Protein AF-I3IL17-F1 (afdb_monomer)

InterPro domains:
  IPR004291 Transposase IS66, central domain [PF03050] (4-67)

Organism: NCBI:txid247490

Structure (mmCIF, N/CA/C/O backbone):
data_AF-I3IL17-F1
#
_entry.id   AF-I3IL17-F1
#
loop_
_atom_site.group_PDB
_atom_site.id
_atom_site.type_symbol
_atom_site.label_atom_id
_atom_site.label_alt_id
_atom_site.label_comp_id
_atom_site.label_asym_id
_atom_site.label_entity_id
_atom_site.label_seq_id
_atom_site.pdbx_PDB_ins_code
_atom_site.Cartn_x
_atom_site.Cartn_y
_atom_site.Cartn_z
_atom_site.occupancy
_atom_site.B_iso_or_equiv
_atom_site.auth_seq_id
_atom_site.auth_comp_id
_atom_site.auth_asym_id
_atom_site.auth_atom_id
_atom_site.pdbx_PDB_model_num
ATOM 1 N N . MET A 1 1 ? -13.114 7.796 -4.367 1.00 62.25 1 MET A N 1
ATOM 2 C CA . MET A 1 1 ? -13.555 6.388 -4.527 1.00 62.25 1 MET A CA 1
ATOM 3 C C . MET A 1 1 ? -13.867 5.823 -3.153 1.00 62.25 1 MET A C 1
ATOM 5 O O . MET A 1 1 ? -13.007 5.915 -2.287 1.00 62.25 1 MET A O 1
ATOM 9 N N . LYS A 1 2 ? -15.074 5.283 -2.946 1.00 80.38 2 LYS A N 1
ATOM 10 C CA . LYS A 1 2 ? -15.553 4.800 -1.637 1.00 80.38 2 LYS A CA 1
ATOM 11 C C . LYS A 1 2 ? -14.676 3.677 -1.062 1.00 80.38 2 LYS A C 1
ATOM 13 O O . LYS A 1 2 ? -14.337 3.724 0.109 1.00 80.38 2 LYS A O 1
ATOM 18 N N . SER A 1 3 ? -14.220 2.751 -1.907 1.00 82.88 3 SER A N 1
ATOM 19 C CA . SER A 1 3 ? -13.376 1.611 -1.518 1.00 82.88 3 SER A CA 1
ATOM 20 C C . SER A 1 3 ? -12.096 2.003 -0.773 1.00 82.88 3 SER A C 1
ATOM 22 O O . SER A 1 3 ? -11.806 1.421 0.261 1.00 82.88 3 SER A O 1
ATOM 24 N N . LYS A 1 4 ? -11.355 3.019 -1.237 1.00 84.19 4 LYS A N 1
ATOM 25 C CA . LYS A 1 4 ? -10.104 3.455 -0.584 1.00 84.19 4 LYS A CA 1
ATOM 26 C C . LYS A 1 4 ? -10.331 3.963 0.840 1.00 84.19 4 LYS A C 1
ATOM 28 O O . LYS A 1 4 ? -9.571 3.633 1.739 1.00 84.19 4 LYS A O 1
ATOM 33 N N . ALA A 1 5 ? -11.389 4.753 1.030 1.00 84.81 5 ALA A N 1
ATOM 34 C CA . ALA A 1 5 ? -11.735 5.315 2.331 1.00 84.81 5 ALA A CA 1
ATOM 35 C C . ALA A 1 5 ? -12.195 4.228 3.314 1.00 84.81 5 ALA A C 1
ATOM 37 O O . ALA A 1 5 ? -11.885 4.306 4.496 1.00 84.81 5 ALA A O 1
ATOM 38 N N . GLU A 1 6 ? -12.903 3.205 2.831 1.00 88.44 6 GLU A N 1
ATOM 39 C CA . GLU A 1 6 ? -13.312 2.064 3.659 1.00 88.44 6 GLU A CA 1
ATOM 40 C C . GLU A 1 6 ? -12.134 1.136 3.991 1.00 88.44 6 GLU A C 1
ATOM 42 O O . GLU A 1 6 ? -12.073 0.598 5.091 1.00 88.44 6 GLU A O 1
ATOM 47 N N . LEU A 1 7 ? -11.171 0.983 3.075 1.00 87.38 7 LEU A N 1
ATOM 48 C CA . LEU A 1 7 ? -9.932 0.240 3.327 1.00 87.38 7 LEU A CA 1
ATOM 49 C C . LEU A 1 7 ? -9.044 0.948 4.359 1.00 87.38 7 LEU A C 1
ATOM 51 O O . LEU A 1 7 ? -8.530 0.293 5.258 1.00 87.38 7 LEU A O 1
ATOM 55 N N . ALA A 1 8 ? -8.916 2.277 4.283 1.00 86.00 8 ALA A N 1
ATOM 56 C CA . ALA A 1 8 ? -8.137 3.066 5.243 1.00 86.00 8 ALA A CA 1
ATOM 57 C C . ALA A 1 8 ? -8.720 3.040 6.670 1.00 86.00 8 ALA A C 1
ATOM 59 O O . ALA A 1 8 ? -7.979 3.168 7.638 1.00 86.00 8 ALA A O 1
ATOM 60 N N . LYS A 1 9 ? -10.039 2.846 6.805 1.00 86.69 9 LYS A N 1
ATOM 61 C CA . LYS A 1 9 ? -10.743 2.715 8.095 1.00 86.69 9 LYS A CA 1
ATOM 62 C C . LYS A 1 9 ? -10.786 1.285 8.639 1.00 86.69 9 LYS A C 1
ATOM 64 O O . LYS A 1 9 ? -11.400 1.058 9.675 1.00 86.69 9 LYS A O 1
ATOM 69 N N . SER A 1 10 ? -10.236 0.321 7.909 1.00 87.12 10 SER A N 1
ATOM 70 C CA . SER A 1 10 ? -10.248 -1.080 8.318 1.00 87.12 10 SER A CA 1
ATOM 71 C C . SER A 1 10 ? -9.324 -1.291 9.519 1.00 87.12 10 SER A C 1
ATOM 73 O O . SER A 1 10 ? -8.296 -0.631 9.627 1.00 87.12 10 SER A O 1
ATOM 75 N N . ASP A 1 11 ? -9.641 -2.249 10.386 1.00 87.25 11 ASP A N 1
ATOM 76 C CA . ASP A 1 11 ? -8.729 -2.635 11.473 1.00 87.25 11 ASP A CA 1
ATOM 77 C C . ASP A 1 11 ? -7.570 -3.492 10.958 1.00 87.25 11 ASP A C 1
ATOM 79 O O . ASP A 1 11 ? -6.461 -3.446 11.484 1.00 87.25 11 ASP A O 1
ATOM 83 N N . VAL A 1 12 ? -7.828 -4.274 9.907 1.00 87.94 12 VAL A N 1
ATOM 84 C CA . VAL 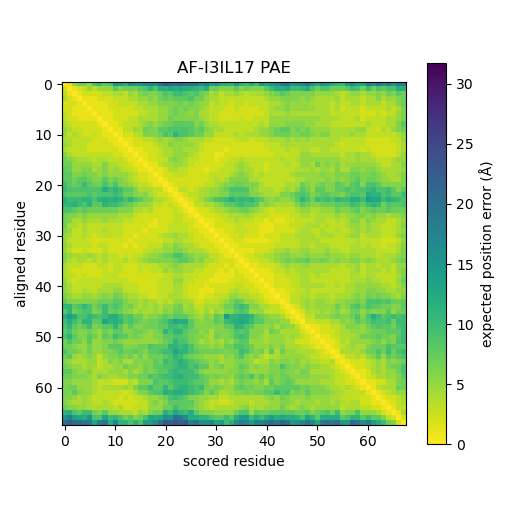A 1 12 ? -6.844 -5.121 9.231 1.00 87.94 12 VAL A CA 1
ATOM 85 C C . VAL A 1 12 ? -6.885 -4.823 7.741 1.00 87.94 12 VAL A C 1
ATOM 87 O O . VAL A 1 12 ? -7.966 -4.769 7.141 1.00 87.94 12 VAL A O 1
ATOM 90 N N . LEU A 1 13 ? -5.711 -4.627 7.151 1.00 89.75 13 LEU A N 1
ATOM 91 C CA . LEU A 1 13 ? -5.536 -4.438 5.719 1.00 89.75 13 LEU A CA 1
ATOM 92 C C . LEU A 1 13 ? -4.530 -5.458 5.205 1.00 89.75 13 LEU A C 1
ATOM 94 O O . LEU A 1 13 ? -3.387 -5.493 5.656 1.00 89.75 13 LEU A O 1
ATOM 98 N N . HIS A 1 14 ? -4.971 -6.267 4.250 1.00 89.56 14 HIS A N 1
ATOM 99 C CA . HIS A 1 14 ? -4.129 -7.218 3.542 1.00 89.56 14 HIS A CA 1
ATOM 100 C C . HIS A 1 14 ? -3.589 -6.550 2.290 1.00 89.56 14 HIS A C 1
ATOM 102 O O . HIS A 1 14 ? -4.370 -6.072 1.458 1.00 89.56 14 HIS A O 1
ATOM 108 N N . VAL A 1 15 ? -2.269 -6.513 2.166 1.00 88.69 15 VAL A N 1
ATOM 109 C CA . VAL A 1 15 ? -1.584 -5.961 1.003 1.00 88.69 15 VAL A CA 1
ATOM 110 C C . VAL A 1 15 ? -0.735 -7.029 0.329 1.00 88.69 15 VAL A C 1
ATOM 112 O O . VAL A 1 15 ? -0.073 -7.822 0.994 1.00 88.69 15 VAL A O 1
ATOM 115 N N . ASP A 1 16 ? -0.785 -7.040 -0.999 1.00 87.69 16 ASP A N 1
ATOM 116 C CA . ASP A 1 16 ? -0.040 -7.973 -1.844 1.00 87.69 16 ASP A CA 1
ATOM 117 C C . ASP A 1 16 ? 0.486 -7.248 -3.092 1.00 87.69 16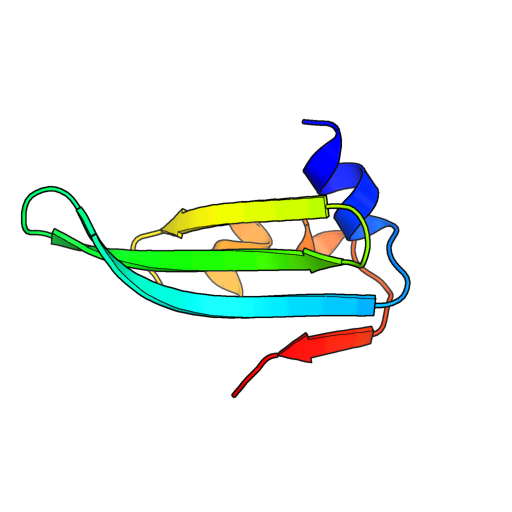 ASP A C 1
ATOM 119 O O . ASP A 1 16 ? -0.081 -6.243 -3.541 1.00 87.69 16 ASP A O 1
ATOM 123 N N . GLU A 1 17 ? 1.578 -7.760 -3.650 1.00 88.19 17 GLU A N 1
ATOM 124 C CA . GLU A 1 17 ? 2.273 -7.201 -4.801 1.00 88.19 17 GLU A CA 1
ATOM 125 C C . GLU A 1 17 ? 2.632 -8.307 -5.796 1.00 88.19 17 GLU A C 1
ATOM 127 O O . GLU A 1 17 ? 3.503 -9.139 -5.544 1.00 88.19 17 GLU A O 1
ATOM 132 N N . THR A 1 18 ? 2.043 -8.266 -6.992 1.00 88.31 18 THR A N 1
ATOM 133 C CA . THR A 1 18 ? 2.365 -9.231 -8.053 1.00 88.31 18 THR A CA 1
ATOM 134 C C . THR A 1 18 ? 2.801 -8.546 -9.339 1.00 88.31 18 THR A C 1
ATOM 136 O O . THR A 1 18 ? 2.277 -7.500 -9.719 1.00 88.31 18 THR A O 1
ATOM 139 N N . SER A 1 19 ? 3.779 -9.112 -10.046 1.00 88.75 19 SER A N 1
ATOM 140 C CA . SER A 1 19 ? 4.214 -8.553 -11.326 1.00 88.75 19 SER A CA 1
ATOM 141 C C . SER A 1 19 ? 3.202 -8.868 -12.426 1.00 88.75 19 SER A C 1
ATOM 143 O O . SER A 1 19 ? 2.892 -10.033 -12.669 1.00 88.75 19 SER A O 1
ATOM 145 N N . ILE A 1 20 ? 2.754 -7.846 -13.150 1.00 90.25 20 ILE A N 1
ATOM 146 C CA . ILE A 1 20 ? 1.875 -7.974 -14.313 1.00 90.25 20 ILE A CA 1
ATOM 147 C C . ILE A 1 20 ? 2.561 -7.448 -15.574 1.00 90.25 20 ILE A C 1
ATOM 149 O O . ILE A 1 20 ? 3.410 -6.556 -15.523 1.00 90.25 20 ILE A O 1
ATOM 153 N N . ASN A 1 21 ? 2.170 -7.987 -16.726 1.00 89.94 21 ASN A N 1
ATOM 154 C CA . ASN A 1 21 ? 2.545 -7.420 -18.014 1.00 89.94 21 ASN A CA 1
ATOM 155 C C . ASN A 1 21 ? 1.440 -6.466 -18.477 1.00 89.94 21 ASN A C 1
ATOM 157 O O . ASN A 1 21 ? 0.277 -6.860 -18.572 1.00 89.94 21 ASN A O 1
ATOM 161 N N . LYS A 1 22 ? 1.802 -5.217 -18.764 1.00 83.75 22 LYS A N 1
ATOM 162 C CA . LYS A 1 22 ? 0.903 -4.229 -19.354 1.00 83.75 22 LYS A CA 1
ATOM 163 C C . LYS A 1 22 ? 1.514 -3.755 -20.667 1.00 83.75 22 LYS A C 1
ATOM 165 O O . LYS A 1 22 ? 2.469 -2.991 -20.657 1.00 83.75 22 LYS A O 1
ATOM 170 N N . ASN A 1 23 ? 0.943 -4.196 -21.789 1.00 85.44 23 ASN A N 1
ATOM 171 C CA . ASN A 1 23 ? 1.372 -3.825 -23.145 1.00 85.44 23 ASN A CA 1
ATOM 172 C C . ASN A 1 23 ? 2.866 -4.075 -23.441 1.00 85.44 23 ASN A C 1
ATOM 174 O O . ASN A 1 23 ? 3.480 -3.317 -24.182 1.00 85.44 23 ASN A O 1
ATOM 178 N N . GLY A 1 24 ? 3.453 -5.133 -22.879 1.00 87.38 24 GLY A N 1
ATOM 179 C CA . GLY A 1 24 ? 4.871 -5.461 -23.047 1.00 87.38 24 GLY A CA 1
ATOM 180 C C . GLY A 1 24 ? 5.762 -4.963 -21.909 1.00 87.38 24 GLY A C 1
ATOM 181 O O . GLY A 1 24 ? 6.829 -5.537 -21.698 1.00 87.38 24 GLY A O 1
ATOM 182 N N . ASP A 1 25 ? 5.297 -3.999 -21.113 1.00 86.25 25 ASP A N 1
ATOM 183 C CA . ASP A 1 25 ? 6.042 -3.461 -19.978 1.00 86.25 25 ASP A CA 1
ATOM 184 C C . ASP A 1 25 ? 5.736 -4.219 -18.682 1.00 86.25 25 ASP A C 1
ATOM 186 O O . ASP A 1 25 ? 4.599 -4.628 -18.412 1.00 86.25 25 ASP A O 1
ATOM 190 N N . ARG A 1 26 ? 6.759 -4.382 -17.834 1.00 87.50 26 ARG A N 1
ATOM 191 C CA . ARG A 1 26 ? 6.608 -4.976 -16.501 1.00 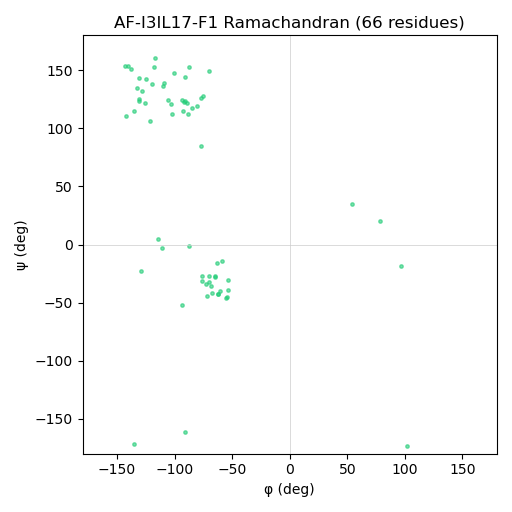87.50 26 ARG A CA 1
ATOM 192 C C . ARG A 1 26 ? 6.086 -3.925 -15.522 1.00 87.50 26 ARG A C 1
ATOM 194 O O . ARG A 1 26 ? 6.754 -2.932 -15.253 1.00 87.50 26 ARG A O 1
ATOM 201 N N . TYR A 1 27 ? 4.916 -4.191 -14.959 1.00 90.94 27 TYR A N 1
ATOM 202 C CA . TYR A 1 27 ? 4.292 -3.408 -13.899 1.00 90.94 27 TYR A CA 1
ATOM 203 C C . TYR A 1 27 ? 4.146 -4.262 -12.639 1.00 90.94 27 TYR A C 1
ATOM 205 O O . TYR A 1 27 ? 4.164 -5.489 -12.691 1.00 90.94 27 TYR A O 1
ATOM 213 N N . TRP A 1 28 ? 3.970 -3.602 -11.506 1.00 89.25 28 TRP A N 1
ATOM 214 C CA . TRP A 1 28 ? 3.581 -4.195 -10.236 1.00 89.25 28 TRP A CA 1
ATOM 215 C C . TRP A 1 28 ? 2.107 -3.899 -10.000 1.00 89.25 28 TRP A C 1
ATOM 217 O O . TRP A 1 28 ? 1.683 -2.744 -10.004 1.00 89.25 28 TRP A O 1
ATOM 227 N N . LEU A 1 29 ? 1.307 -4.945 -9.859 1.00 88.94 29 LEU A N 1
ATOM 228 C CA . LEU A 1 29 ? -0.071 -4.850 -9.430 1.00 88.94 29 LEU A CA 1
ATOM 229 C C . LEU A 1 29 ? -0.105 -4.913 -7.913 1.00 88.94 29 LEU A C 1
ATOM 231 O O . LEU A 1 29 ? 0.183 -5.940 -7.306 1.00 88.94 29 LEU A O 1
ATO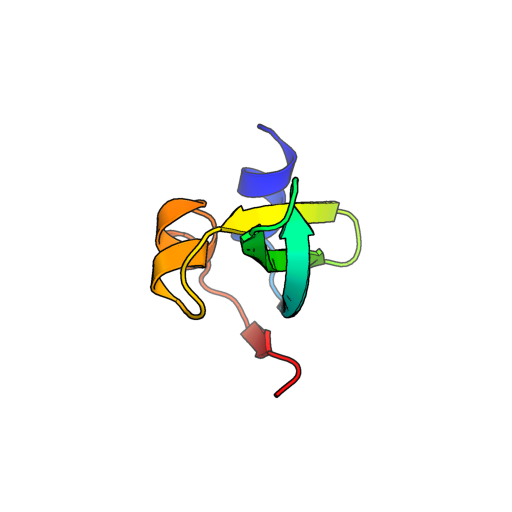M 235 N N . HIS A 1 30 ? -0.486 -3.788 -7.343 1.00 89.19 30 HIS A N 1
ATOM 236 C CA . HIS A 1 30 ? -0.652 -3.581 -5.922 1.00 89.19 30 HIS A CA 1
ATOM 237 C C . HIS A 1 30 ? -2.088 -3.893 -5.534 1.00 89.19 30 HIS A C 1
ATOM 239 O O . HIS A 1 30 ? -3.015 -3.308 -6.099 1.00 89.19 30 HIS A O 1
ATOM 245 N N . SER A 1 31 ? -2.282 -4.807 -4.593 1.00 88.75 31 SER A N 1
ATOM 246 C CA . SER A 1 31 ? -3.590 -5.157 -4.047 1.00 88.75 31 SER A CA 1
ATOM 247 C C . SER A 1 31 ? -3.695 -4.671 -2.609 1.00 88.75 31 SER A C 1
ATOM 249 O O . SER A 1 31 ? -2.762 -4.824 -1.827 1.00 88.75 31 SER A O 1
ATOM 251 N N . ALA A 1 32 ? -4.836 -4.086 -2.260 1.00 89.19 32 ALA A N 1
ATOM 252 C CA . ALA A 1 32 ? -5.205 -3.755 -0.892 1.00 89.19 32 ALA A CA 1
ATOM 253 C C . ALA A 1 32 ? -6.622 -4.264 -0.635 1.00 89.19 32 ALA A C 1
ATOM 255 O O . ALA A 1 32 ? -7.555 -3.915 -1.367 1.00 89.19 32 ALA A O 1
ATOM 256 N N . SER A 1 33 ? -6.798 -5.095 0.388 1.00 90.31 33 SER A N 1
ATOM 257 C CA . SER A 1 33 ? -8.084 -5.725 0.665 1.00 90.31 33 SER A CA 1
ATOM 258 C C . SER A 1 33 ? -8.400 -5.865 2.148 1.00 90.31 33 SER A C 1
ATOM 260 O O . SER A 1 33 ? -7.521 -5.928 3.004 1.00 90.31 33 SER A O 1
ATOM 262 N N . ASN A 1 34 ? -9.695 -5.902 2.438 1.00 89.81 34 ASN A N 1
ATOM 263 C CA . ASN A 1 34 ? -10.251 -6.299 3.721 1.00 89.81 34 ASN A CA 1
ATOM 264 C C . ASN A 1 34 ? -11.435 -7.247 3.483 1.00 89.81 34 ASN A C 1
ATOM 266 O O . ASN A 1 34 ? -11.709 -7.650 2.355 1.00 89.81 34 ASN A O 1
ATOM 270 N N . SER A 1 35 ? -12.180 -7.576 4.537 1.00 88.38 35 SER A N 1
ATOM 271 C CA . SER A 1 35 ? -13.313 -8.509 4.466 1.00 88.38 35 SER A CA 1
ATOM 272 C C . SER A 1 35 ? -14.443 -8.106 3.504 1.00 88.38 35 SER A C 1
ATOM 274 O O . SER A 1 35 ? -15.309 -8.930 3.216 1.00 88.38 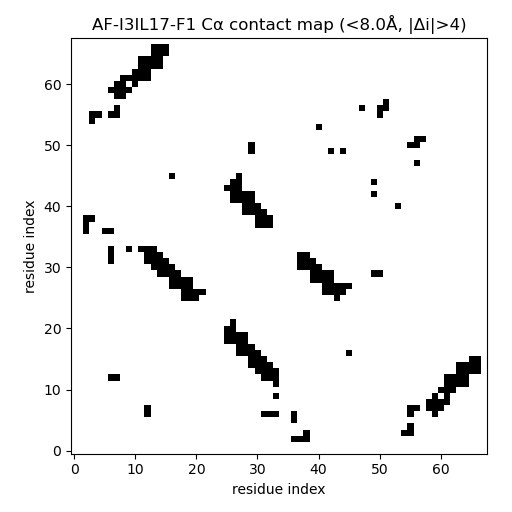35 SER A O 1
ATOM 276 N N . ARG A 1 36 ? -14.483 -6.854 3.021 1.00 88.12 36 ARG A N 1
ATOM 277 C CA . ARG A 1 36 ? -15.574 -6.324 2.180 1.00 88.12 36 ARG A CA 1
ATOM 278 C C . ARG A 1 36 ? -15.120 -5.648 0.892 1.00 88.12 36 ARG A C 1
ATOM 280 O 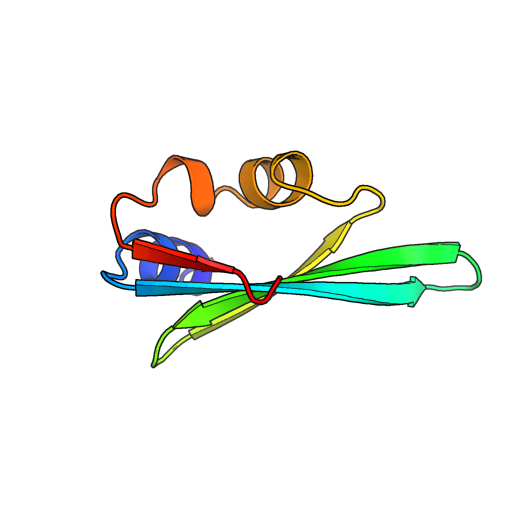O . ARG A 1 36 ? -15.924 -5.517 -0.028 1.00 88.12 36 ARG A O 1
ATOM 287 N N . TRP A 1 37 ? -13.882 -5.175 0.832 1.00 89.69 37 TRP A N 1
ATOM 288 C CA . TRP A 1 37 ? -13.374 -4.357 -0.259 1.00 89.69 37 TRP A CA 1
ATOM 289 C C . TRP A 1 37 ? -12.043 -4.893 -0.757 1.00 89.69 37 TRP A C 1
ATOM 291 O O . TRP A 1 37 ? -11.190 -5.307 0.022 1.00 89.69 37 TRP A O 1
ATOM 301 N N . THR A 1 38 ? -11.851 -4.798 -2.067 1.00 89.75 38 THR A N 1
ATOM 302 C CA . THR A 1 38 ? -10.583 -5.082 -2.734 1.00 89.75 38 THR A CA 1
ATOM 303 C C . THR A 1 38 ? -10.289 -3.943 -3.694 1.00 89.75 38 THR A C 1
ATOM 305 O O . THR A 1 38 ? -11.176 -3.474 -4.415 1.00 89.75 38 THR A O 1
ATOM 308 N N . TYR A 1 39 ? -9.052 -3.469 -3.685 1.00 89.31 39 TYR A N 1
ATOM 309 C CA . TYR A 1 39 ? -8.582 -2.401 -4.546 1.00 89.31 39 TYR A CA 1
ATOM 310 C C . TYR A 1 39 ? -7.280 -2.815 -5.220 1.00 89.31 39 TYR A C 1
ATOM 312 O O . TYR A 1 39 ? -6.314 -3.155 -4.546 1.00 89.31 39 TYR A O 1
ATOM 320 N N . PHE A 1 40 ? -7.266 -2.742 -6.550 1.00 88.31 40 PHE A N 1
ATOM 321 C CA . PHE A 1 40 ? -6.105 -3.048 -7.373 1.00 88.31 40 PHE A CA 1
ATOM 322 C C . PHE A 1 40 ? -5.527 -1.779 -7.990 1.00 88.31 40 PHE A C 1
ATOM 324 O O . PHE A 1 40 ? -6.265 -0.917 -8.478 1.00 88.31 40 PHE A O 1
ATOM 331 N N . PHE A 1 41 ? -4.203 -1.685 -8.018 1.00 87.00 41 PHE A N 1
ATOM 332 C CA . PHE A 1 41 ? -3.494 -0.542 -8.564 1.00 87.00 41 PHE A CA 1
ATOM 333 C C . PHE A 1 41 ? -2.230 -0.960 -9.318 1.00 87.00 41 PHE A C 1
ATOM 335 O O . PHE A 1 41 ? -1.260 -1.402 -8.710 1.00 87.00 41 PHE A O 1
ATOM 342 N N . PRO A 1 42 ? -2.198 -0.820 -10.650 1.00 88.06 42 PRO A N 1
ATOM 343 C CA . PRO A 1 42 ? -0.983 -1.060 -11.410 1.00 88.06 42 PRO A CA 1
ATOM 344 C C . PRO A 1 42 ? -0.020 0.128 -11.267 1.00 88.06 42 PRO A C 1
ATOM 346 O O . PRO A 1 42 ? -0.376 1.264 -11.583 1.00 88.06 42 PRO A O 1
ATOM 349 N N . HIS A 1 43 ? 1.217 -0.137 -10.858 1.00 86.69 43 HIS A N 1
ATOM 350 C CA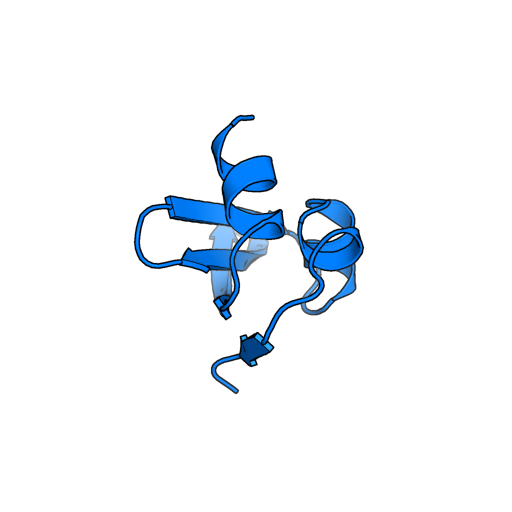 . HIS A 1 43 ? 2.275 0.857 -10.698 1.00 86.69 43 HIS A CA 1
ATOM 351 C C . HIS A 1 43 ? 3.617 0.331 -11.223 1.00 86.69 43 HIS A C 1
ATOM 353 O O . HIS A 1 43 ? 3.864 -0.867 -11.222 1.00 86.69 43 HIS A O 1
ATOM 359 N N . GLN A 1 44 ? 4.506 1.207 -11.694 1.00 84.50 44 GLN A N 1
ATOM 360 C CA . GLN A 1 44 ? 5.808 0.774 -12.234 1.00 84.50 44 GLN A CA 1
ATOM 361 C C . GLN A 1 44 ? 6.805 0.379 -11.140 1.00 84.50 44 GLN A C 1
ATOM 363 O O . GLN A 1 44 ? 7.690 -0.442 -11.366 1.00 84.50 44 GLN A O 1
ATOM 368 N N . LYS A 1 45 ? 6.660 0.961 -9.949 1.00 80.81 45 LYS A N 1
ATOM 369 C CA . LYS A 1 45 ? 7.510 0.675 -8.792 1.00 80.81 45 LYS A CA 1
ATOM 370 C C . LYS A 1 45 ? 6.830 -0.279 -7.821 1.00 80.81 45 LYS A C 1
ATOM 372 O O . LYS A 1 45 ? 5.609 -0.219 -7.657 1.00 80.81 45 LYS A O 1
ATOM 377 N N . ARG A 1 46 ? 7.656 -1.093 -7.169 1.00 79.50 46 ARG A N 1
ATOM 378 C CA . ARG A 1 46 ? 7.308 -1.938 -6.028 1.00 79.50 46 ARG A CA 1
ATOM 379 C C . ARG A 1 46 ? 7.459 -1.154 -4.720 1.00 79.50 46 ARG A C 1
ATOM 381 O O . ARG A 1 46 ? 8.308 -0.267 -4.643 1.00 79.50 46 ARG A O 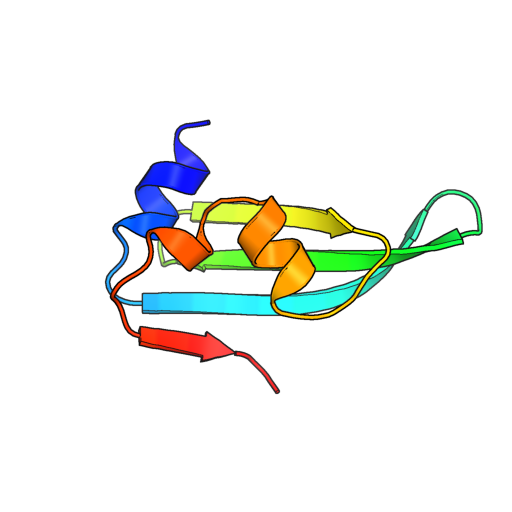1
ATOM 388 N N . GLY A 1 47 ? 6.699 -1.530 -3.703 1.00 73.38 47 GLY A N 1
ATOM 389 C CA . GLY A 1 47 ? 6.868 -1.111 -2.324 1.00 73.38 47 GLY A CA 1
ATOM 390 C C . GLY A 1 47 ? 5.888 -0.033 -1.884 1.00 73.38 47 GLY A C 1
ATOM 391 O O . GLY A 1 47 ? 4.988 0.390 -2.614 1.00 73.38 47 GLY A O 1
ATOM 392 N N . THR A 1 48 ? 6.124 0.452 -0.668 1.00 67.69 48 THR A N 1
ATOM 393 C CA . THR A 1 48 ? 5.321 1.474 0.016 1.00 67.69 48 THR A CA 1
ATOM 394 C C . THR A 1 48 ? 5.118 2.744 -0.804 1.00 67.69 48 THR A C 1
ATOM 396 O O . THR A 1 48 ? 4.034 3.307 -0.736 1.00 67.69 48 THR A O 1
ATOM 399 N N . GLU A 1 49 ? 6.060 3.138 -1.672 1.00 74.50 49 GLU A N 1
ATOM 400 C CA . GLU A 1 49 ? 5.884 4.290 -2.578 1.00 74.50 49 GLU A CA 1
ATOM 401 C C . GLU A 1 49 ? 4.609 4.193 -3.432 1.00 74.50 49 GLU A C 1
ATOM 403 O O . GLU A 1 49 ? 3.930 5.197 -3.672 1.00 74.50 49 GLU A O 1
ATOM 408 N N . ALA A 1 50 ? 4.269 2.992 -3.909 1.00 72.88 50 ALA A N 1
ATOM 409 C CA . ALA A 1 50 ? 3.079 2.796 -4.725 1.00 72.88 50 ALA A CA 1
ATOM 410 C C . ALA A 1 50 ? 1.808 2.912 -3.879 1.00 72.88 50 ALA A C 1
ATOM 412 O O . ALA A 1 50 ? 0.870 3.603 -4.269 1.00 72.88 50 ALA A O 1
ATOM 413 N N . MET A 1 51 ? 1.786 2.294 -2.699 1.00 70.75 51 MET A N 1
ATOM 414 C CA . MET A 1 51 ? 0.634 2.337 -1.795 1.00 70.75 51 MET A CA 1
ATOM 415 C C . MET A 1 51 ? 0.423 3.711 -1.150 1.00 70.75 51 MET A C 1
ATOM 417 O O . MET A 1 51 ? -0.726 4.121 -0.953 1.00 70.75 51 MET A O 1
ATOM 421 N N . ASP A 1 52 ? 1.499 4.450 -0.891 1.00 75.69 52 ASP A N 1
ATOM 422 C CA . ASP A 1 52 ? 1.452 5.852 -0.480 1.00 75.69 52 ASP A CA 1
ATOM 423 C C . ASP A 1 52 ? 0.825 6.702 -1.586 1.00 75.69 52 ASP A C 1
ATOM 425 O O . ASP A 1 52 ? -0.083 7.494 -1.327 1.00 75.69 52 ASP A O 1
ATOM 429 N N . SER A 1 53 ? 1.200 6.442 -2.844 1.00 76.56 53 SER A N 1
ATOM 430 C CA . SER A 1 53 ? 0.597 7.088 -4.018 1.00 76.56 53 SER A CA 1
ATOM 431 C C . SER A 1 53 ? -0.888 6.736 -4.204 1.00 76.56 53 SER A C 1
ATOM 433 O O . SER A 1 53 ? -1.655 7.539 -4.738 1.00 76.56 53 SER A O 1
ATOM 435 N N . ILE A 1 54 ? -1.336 5.557 -3.750 1.00 76.12 54 ILE A N 1
ATOM 436 C CA . ILE A 1 54 ? -2.759 5.166 -3.764 1.00 76.12 54 ILE A CA 1
ATOM 437 C C . ILE A 1 54 ? -3.575 5.971 -2.736 1.00 76.12 54 ILE A C 1
ATOM 439 O O . ILE A 1 54 ? -4.783 6.168 -2.945 1.00 76.12 54 ILE A O 1
ATOM 443 N N . GLY A 1 55 ? -2.929 6.438 -1.661 1.00 77.94 55 GLY A N 1
ATOM 444 C CA . GLY A 1 55 ? -3.537 7.217 -0.582 1.00 77.94 55 GLY A CA 1
ATOM 445 C C . GLY A 1 55 ? -4.331 6.387 0.431 1.00 77.94 55 GLY A C 1
ATOM 446 O O . GLY A 1 55 ? -5.201 6.940 1.0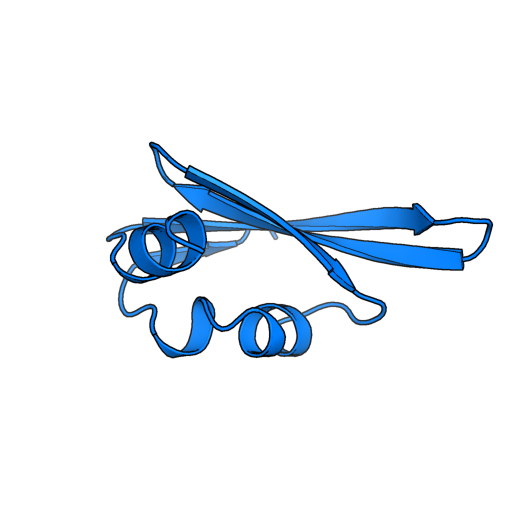99 1.00 77.94 55 GLY A O 1
ATOM 447 N N . ILE A 1 56 ? -4.077 5.073 0.522 1.00 78.81 56 ILE A N 1
ATOM 448 C CA . ILE A 1 56 ? -4.686 4.188 1.538 1.00 78.81 56 ILE A CA 1
ATOM 449 C C . ILE A 1 56 ? -3.765 4.074 2.758 1.00 78.81 56 ILE A C 1
ATOM 451 O O . ILE A 1 56 ? -4.204 4.346 3.871 1.00 78.81 56 ILE A O 1
ATOM 455 N N . LEU A 1 57 ? -2.486 3.743 2.541 1.00 79.75 57 LEU A N 1
ATOM 456 C CA . LEU A 1 57 ? -1.474 3.581 3.595 1.00 79.75 57 LEU A CA 1
ATOM 457 C C . LEU A 1 57 ? -1.307 4.809 4.505 1.00 79.75 57 LEU A C 1
ATOM 459 O O . LEU A 1 57 ? -1.331 4.632 5.719 1.00 79.75 57 LEU A O 1
ATOM 463 N N . PRO A 1 58 ? -1.216 6.050 3.980 1.00 80.62 58 PRO A N 1
ATOM 464 C CA . PRO A 1 58 ? -0.981 7.226 4.821 1.00 80.62 58 PRO A CA 1
ATOM 465 C C . PRO A 1 58 ? -2.100 7.512 5.831 1.00 80.62 58 PRO A C 1
ATOM 467 O O . PRO A 1 58 ? -1.915 8.307 6.747 1.00 80.62 58 PRO A O 1
ATOM 470 N N . GLN A 1 59 ? -3.278 6.914 5.638 1.00 79.25 59 GLN A N 1
ATOM 471 C CA . GLN A 1 59 ? -4.453 7.085 6.495 1.00 79.25 59 GLN A CA 1
ATOM 472 C C . GLN A 1 59 ? -4.787 5.817 7.290 1.00 79.25 59 GLN A C 1
ATOM 474 O O . GLN A 1 59 ? -5.728 5.828 8.081 1.00 79.25 59 GLN A O 1
ATOM 479 N N . PHE A 1 60 ? -4.045 4.730 7.072 1.00 82.38 60 PHE A N 1
ATOM 480 C CA . PHE A 1 60 ? -4.294 3.445 7.699 1.00 82.38 60 PHE A CA 1
ATOM 481 C C . PHE A 1 60 ? -3.548 3.353 9.034 1.00 82.38 60 PHE A C 1
ATOM 483 O O . PHE A 1 60 ? -2.329 3.485 9.087 1.00 82.38 60 PHE A O 1
ATOM 490 N N . LEU A 1 61 ? -4.292 3.127 10.117 1.00 81.69 61 LEU A N 1
ATOM 491 C CA . LEU A 1 61 ? -3.765 3.048 11.490 1.00 81.69 61 LEU A CA 1
ATOM 492 C C . LEU A 1 61 ? -3.908 1.647 12.108 1.00 81.69 61 LEU A C 1
ATOM 494 O O . LEU A 1 61 ? -3.640 1.465 13.293 1.00 81.69 61 LEU A O 1
ATOM 498 N N . GLY A 1 62 ? -4.378 0.679 11.322 1.00 84.06 62 GLY A N 1
ATOM 499 C CA . GLY A 1 62 ? -4.627 -0.687 11.763 1.00 84.06 62 GLY A CA 1
ATOM 500 C C . GLY A 1 62 ? -3.428 -1.615 11.573 1.00 84.06 62 GLY A C 1
ATOM 501 O O . GLY A 1 62 ? -2.283 -1.199 11.393 1.00 84.06 62 GLY A O 1
ATOM 502 N N . ILE A 1 63 ? -3.710 -2.913 11.580 1.00 85.19 63 ILE A N 1
ATOM 503 C CA . ILE A 1 63 ? -2.726 -3.965 11.347 1.00 85.19 63 ILE A CA 1
ATOM 504 C C . ILE A 1 63 ? -2.573 -4.174 9.845 1.00 85.19 63 ILE A C 1
ATOM 506 O O . ILE A 1 63 ? -3.514 -4.568 9.151 1.00 85.19 63 ILE A O 1
ATOM 510 N N . LEU A 1 64 ? -1.366 -3.926 9.348 1.00 85.56 64 LEU A N 1
ATOM 511 C CA . LEU A 1 64 ? -1.016 -4.186 7.964 1.00 85.56 64 LEU A CA 1
ATOM 512 C C . LEU A 1 64 ? -0.414 -5.582 7.847 1.00 85.56 64 LEU A C 1
ATOM 514 O O . LEU A 1 64 ? 0.654 -5.852 8.396 1.00 85.56 64 LEU A O 1
ATOM 518 N N . CYS A 1 65 ? -1.108 -6.462 7.137 1.00 83.38 65 CYS A N 1
ATOM 519 C CA . CYS A 1 65 ? -0.638 -7.805 6.847 1.00 83.38 65 CYS A CA 1
ATOM 520 C C . CYS A 1 65 ? -0.123 -7.818 5.409 1.00 83.38 65 CYS A C 1
ATOM 522 O O . CYS A 1 65 ? -0.896 -7.608 4.474 1.00 83.38 65 CYS A O 1
ATOM 524 N N . HIS A 1 66 ? 1.186 -7.984 5.251 1.00 79.56 66 HIS A N 1
ATOM 525 C CA . HIS A 1 66 ? 1.817 -8.100 3.946 1.00 79.56 66 HIS A CA 1
ATOM 526 C C . HIS A 1 66 ? 2.208 -9.557 3.734 1.00 79.56 66 HIS A C 1
ATOM 528 O O . HIS A 1 66 ? 2.946 -10.104 4.554 1.00 79.56 66 HIS A O 1
ATOM 534 N N . ASP A 1 67 ? 1.747 -10.158 2.640 1.00 64.44 67 ASP A N 1
ATOM 535 C CA . ASP A 1 67 ? 2.162 -11.506 2.253 1.00 64.44 67 ASP A CA 1
ATOM 536 C C . ASP A 1 67 ? 3.564 -11.402 1.628 1.00 64.44 67 ASP A C 1
ATOM 538 O O . ASP A 1 67 ? 3.728 -11.195 0.427 1.00 64.44 67 ASP A O 1
ATOM 542 N N . LEU A 1 68 ? 4.593 -11.403 2.482 1.00 55.22 68 LEU A N 1
ATOM 543 C CA . LEU A 1 68 ? 6.012 -11.489 2.119 1.00 55.22 68 LEU A CA 1
ATOM 544 C C . LEU A 1 68 ? 6.741 -12.490 3.010 1.00 55.22 68 LEU A C 1
ATOM 546 O O . LEU A 1 68 ? 6.571 -12.409 4.247 1.00 55.22 68 LEU A O 1
#

Sequence (68 aa):
MKSKAELAKSDVLHVDETSINKNGDRYWLHSASNSRWTYFFPHQKRGTEAMDSIGILPQFLGILCHDL

Mean predicted aligned error: 5.06 Å

pLDDT: mean 83.51, std 7.26, range [55.22, 90.94]

Nearest PDB structures (foldseek):
  6w9r-assembly11_G  TM=5.580E-01  e=1.896E-01  Wolbachia endosymbiont of Drosophila melanogaster
  7ohr-assembly1_k  TM=4.685E-01  e=1.360E-01  Saccharomyces cerevisiae S288C
  6voy-assembly1_D  TM=4.570E-01  e=9.125E-02  Saccharolobus solfataricus P2
  7u32-assembly1_A  TM=5.435E-01  e=3.227E-01  Visna/maedi virus EV1 KV1772
  7u32-assembly1_F  TM=4.678E-01  e=3.449E-01  Visna/maedi virus EV1 KV1772

Foldseek 3Di:
DVQLVVLQVDQEKEWEWDWDDDPNDIWIWIWIDDPPHIDIDTHRDDDPVRVVVVVNVVSHPHHYHYPD

Radius of gyration: 11.72 Å; Cα contacts (8 Å, |Δi|>4): 120; chains: 1; bounding box: 23×19×35 Å

Secondary structure (DSSP, 8-state):
-HHHHHHHT-SEEEEEEEEEEETTEEEEEEEEE-SS-EEEEEESS-SHHHHHHHTSGGG--SEEEE--

Solvent-accessible surface area (backbone atoms only — not comparable to full-atom values): 4003 Å² total; per-residue (Å²): 117,70,61,51,60,55,53,19,70,31,64,49,35,42,36,45,78,43,84,40,78,57,96,86,41,77,28,25,36,36,37,42,32,46,102,86,43,76,45,78,46,81,32,78,54,79,60,66,71,45,43,48,72,71,59,28,56,84,62,44,83,49,50,75,46,64,83,122